Protein AF-A0A7K2NWS5-F1 (afdb_monomer)

pLDDT: mean 83.04, std 14.53, range [36.28, 96.31]

Radius of gyration: 13.67 Å; Cα contacts (8 Å, |Δi|>4): 55; chains: 1; bounding box: 31×26×35 Å

Foldseek 3Di:
DPDDPVNVVVVLVVVCVVPVPDPDDDDDPAVVSCQPPQKDFDDDPNDTDDMDHNVVVCVVCDPSVVSVVVNVVVDPDD

Nearest PDB structures (foldseek):
  7qks-assembly1_A  TM=9.383E-01  e=6.440E-06  Komagataella phaffii CBS 7435
  7qkr-assembly1_A  TM=9.249E-01  e=7.394E-06  Komagataella phaffii CBS 7435
  6ujn-assembly1_A  TM=9.186E-01  e=1.284E-05  Mus musculus
  8vsi-assembly1_A  TM=9.133E-01  e=2.177E-04  Escherichia coli
  6p7f-assembly1_A  TM=8.818E-01  e=3.075E-04  Homo sapiens

Mean predicted aligned error: 6.88 Å

Structure (mmCIF, N/CA/C/O backbone):
data_AF-A0A7K2NWS5-F1
#
_entry.id   AF-A0A7K2NWS5-F1
#
loop_
_atom_site.group_PDB
_atom_site.id
_atom_site.type_symbol
_atom_site.label_atom_id
_atom_site.label_alt_id
_atom_site.label_comp_id
_atom_site.label_asym_id
_atom_site.label_entity_id
_atom_site.label_seq_id
_atom_site.pdbx_PDB_ins_code
_atom_site.Cartn_x
_atom_site.Cartn_y
_atom_site.Cartn_z
_atom_site.occupancy
_atom_site.B_iso_or_equiv
_atom_site.auth_seq_id
_atom_site.auth_comp_id
_atom_site.auth_asym_id
_atom_site.auth_atom_id
_atom_site.pdbx_PDB_model_num
ATOM 1 N N . SER A 1 1 ? 18.661 9.844 6.555 1.00 47.59 1 SER A N 1
ATOM 2 C CA . SER A 1 1 ? 17.424 10.344 7.177 1.00 47.59 1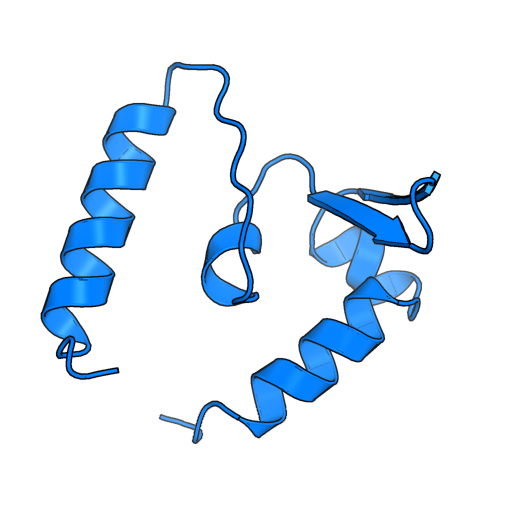 SER A CA 1
ATOM 3 C C . SER A 1 1 ? 17.651 10.465 8.668 1.00 47.59 1 SER A C 1
ATOM 5 O O . SER A 1 1 ? 17.893 9.454 9.302 1.00 47.59 1 SER A O 1
ATOM 7 N N . ALA A 1 2 ? 17.694 11.687 9.204 1.00 50.81 2 ALA A N 1
ATOM 8 C CA . ALA A 1 2 ? 17.956 11.963 10.623 1.00 50.81 2 ALA A CA 1
ATOM 9 C C . ALA A 1 2 ? 16.645 12.182 11.402 1.00 50.81 2 ALA A C 1
ATOM 11 O O . ALA A 1 2 ? 16.514 13.131 12.168 1.00 50.81 2 ALA A O 1
ATOM 12 N N . LEU A 1 3 ? 15.649 11.334 11.146 1.00 55.88 3 LEU A N 1
ATOM 13 C CA . LEU A 1 3 ? 14.449 11.238 11.965 1.00 55.88 3 LEU A CA 1
ATOM 14 C C . LEU A 1 3 ? 14.569 9.939 12.752 1.00 55.88 3 LEU A C 1
ATOM 16 O O . LEU A 1 3 ? 14.608 8.857 12.176 1.00 55.88 3 LEU A O 1
ATOM 20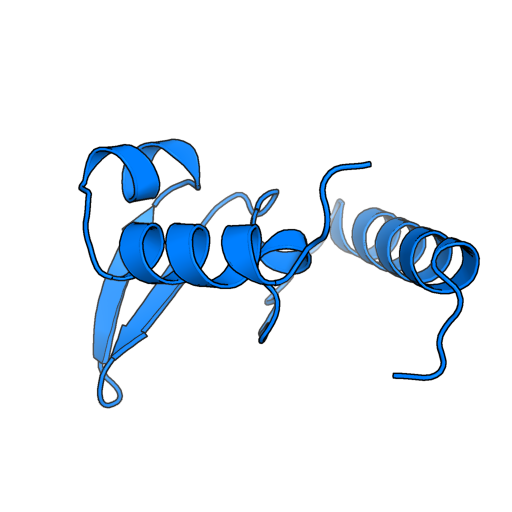 N N . ASP A 1 4 ? 14.712 10.084 14.065 1.00 74.44 4 ASP A N 1
ATOM 21 C CA . ASP A 1 4 ? 14.697 8.985 15.022 1.00 74.44 4 ASP A CA 1
ATOM 22 C C . ASP A 1 4 ? 13.409 8.157 14.843 1.00 74.44 4 ASP A C 1
ATOM 24 O O . ASP A 1 4 ? 12.336 8.722 14.607 1.00 74.44 4 ASP A O 1
ATOM 28 N N . THR A 1 5 ? 13.497 6.829 14.947 1.00 69.00 5 THR A N 1
ATOM 29 C CA . THR A 1 5 ? 12.388 5.877 14.738 1.00 69.00 5 THR A CA 1
ATOM 30 C C . THR A 1 5 ? 11.130 6.249 15.526 1.00 69.00 5 THR A C 1
ATOM 32 O O . THR A 1 5 ? 10.004 6.032 15.074 1.00 69.00 5 THR A O 1
ATOM 35 N N . ARG A 1 6 ? 11.304 6.856 16.706 1.00 73.19 6 ARG A N 1
ATOM 36 C CA . ARG A 1 6 ? 10.195 7.329 17.537 1.00 73.19 6 ARG A CA 1
ATOM 37 C C . ARG A 1 6 ? 9.425 8.476 16.885 1.00 73.19 6 ARG A C 1
ATOM 39 O O . ARG A 1 6 ? 8.200 8.531 16.986 1.00 73.19 6 ARG A O 1
ATOM 46 N N . THR A 1 7 ? 10.134 9.382 16.223 1.00 79.00 7 THR A N 1
ATOM 47 C CA . THR A 1 7 ? 9.532 10.523 15.535 1.00 79.00 7 THR A CA 1
ATOM 48 C C . THR A 1 7 ? 8.812 10.069 14.267 1.00 79.00 7 THR A C 1
ATOM 50 O O . THR A 1 7 ? 7.719 10.559 14.000 1.00 79.00 7 THR A O 1
ATOM 53 N N . GLU A 1 8 ? 9.344 9.085 13.531 1.00 75.56 8 GLU A N 1
ATOM 54 C CA . GLU A 1 8 ? 8.639 8.497 12.378 1.00 75.56 8 GLU A CA 1
ATOM 55 C C . GLU A 1 8 ? 7.320 7.831 12.787 1.00 75.56 8 GLU A C 1
ATOM 57 O O . GLU A 1 8 ? 6.291 8.079 12.161 1.00 75.56 8 GLU A O 1
ATOM 62 N N . ALA A 1 9 ? 7.319 7.053 13.874 1.00 78.62 9 ALA A N 1
ATOM 63 C CA . ALA A 1 9 ? 6.101 6.424 14.381 1.00 78.62 9 ALA A CA 1
ATOM 64 C C . ALA A 1 9 ? 5.043 7.458 14.811 1.00 78.62 9 ALA A C 1
ATOM 66 O O . ALA A 1 9 ? 3.857 7.285 14.534 1.00 78.62 9 ALA A O 1
ATOM 67 N N . ALA A 1 10 ? 5.465 8.553 15.452 1.00 83.62 10 ALA A N 1
ATOM 68 C CA . ALA A 1 10 ? 4.561 9.633 15.847 1.00 83.62 10 ALA A CA 1
ATOM 69 C C . ALA A 1 10 ? 3.953 10.356 14.633 1.00 83.62 10 ALA A C 1
ATOM 71 O O . ALA A 1 10 ? 2.759 10.656 14.626 1.00 83.62 10 ALA A O 1
ATOM 72 N N . VAL A 1 11 ? 4.759 10.608 13.596 1.00 83.12 11 VAL A N 1
ATOM 73 C CA . VAL A 1 11 ? 4.286 11.204 12.339 1.00 83.12 11 VAL A CA 1
ATOM 74 C C . VAL A 1 11 ? 3.296 10.274 11.641 1.00 83.12 11 VAL A C 1
ATOM 76 O O . VAL A 1 11 ? 2.239 10.738 11.219 1.00 83.12 11 VAL A O 1
ATOM 79 N N . GLN A 1 12 ? 3.591 8.973 11.572 1.00 78.38 12 GLN A N 1
ATOM 80 C CA . GLN A 1 12 ? 2.688 7.999 10.961 1.00 78.38 12 GLN A CA 1
ATOM 81 C C . GLN A 1 12 ? 1.344 7.947 11.698 1.00 78.38 12 GLN A C 1
ATOM 83 O O . GLN A 1 12 ? 0.305 8.115 11.071 1.00 78.38 12 GLN A O 1
ATOM 88 N N . GLY A 1 13 ? 1.355 7.863 13.033 1.00 83.81 13 GLY A N 1
ATOM 89 C CA . GLY A 1 13 ? 0.118 7.857 13.819 1.00 83.81 13 GLY A CA 1
ATOM 90 C C . GLY A 1 13 ? -0.727 9.126 13.644 1.00 83.81 13 GLY A C 1
ATOM 91 O O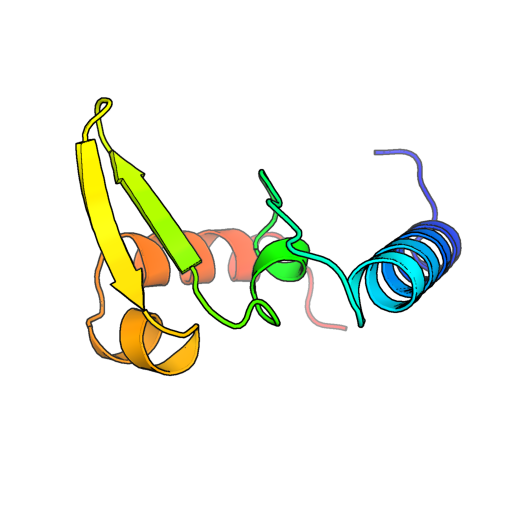 . GLY A 1 13 ? -1.956 9.059 13.632 1.00 83.81 13 GLY A O 1
ATOM 92 N N . ALA A 1 14 ? -0.092 10.288 13.456 1.00 85.56 14 ALA A N 1
ATOM 93 C CA . ALA A 1 14 ? -0.807 11.523 13.139 1.00 85.56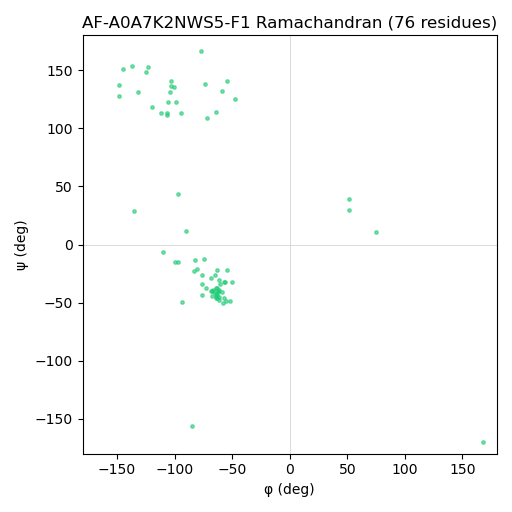 14 ALA A CA 1
ATOM 94 C C . ALA A 1 14 ? -1.452 11.479 11.740 1.00 85.56 14 ALA A C 1
ATOM 96 O O . ALA A 1 14 ? -2.588 11.927 11.576 1.00 85.56 14 ALA A O 1
ATOM 97 N N . ILE A 1 15 ? -0.758 10.923 10.741 1.00 83.31 15 ILE A N 1
ATOM 98 C CA . ILE A 1 15 ? -1.286 10.740 9.379 1.00 83.31 15 ILE A CA 1
ATOM 99 C C . ILE A 1 15 ? -2.471 9.767 9.381 1.00 83.31 15 ILE A C 1
ATOM 101 O O . ILE A 1 15 ? -3.490 10.047 8.743 1.00 83.31 15 ILE A O 1
ATOM 105 N N . ASP A 1 16 ? -2.374 8.672 10.132 1.00 83.44 16 ASP A N 1
ATOM 106 C CA . ASP A 1 16 ? -3.429 7.662 10.231 1.00 83.44 16 ASP A CA 1
ATOM 107 C C . ASP A 1 16 ? -4.697 8.266 10.858 1.00 83.44 16 ASP A C 1
ATOM 109 O O . ASP A 1 16 ? -5.796 8.145 10.311 1.00 83.44 16 ASP A O 1
ATOM 113 N N . ALA A 1 17 ? -4.541 9.024 11.951 1.00 86.88 17 ALA A N 1
ATOM 114 C CA . ALA A 1 17 ? -5.649 9.714 12.610 1.00 86.88 17 ALA A CA 1
ATOM 115 C C . ALA A 1 17 ? -6.337 10.743 11.694 1.00 86.88 17 ALA A C 1
ATOM 117 O O . ALA A 1 17 ? -7.565 10.856 11.693 1.00 86.88 17 ALA A O 1
ATOM 118 N N . LEU A 1 18 ? -5.565 11.481 10.889 1.00 86.12 18 LEU A N 1
ATOM 119 C CA . LEU A 1 18 ? -6.107 12.433 9.914 1.00 86.12 18 LEU A CA 1
ATOM 120 C C . LEU A 1 18 ? -6.842 11.740 8.755 1.00 86.12 18 LEU A C 1
ATOM 122 O O . LEU A 1 18 ? -7.779 12.319 8.196 1.00 86.12 18 LEU A O 1
ATOM 126 N N . SER A 1 19 ? -6.438 10.517 8.409 1.00 86.75 19 SER A N 1
ATOM 127 C CA . SER A 1 19 ? -6.959 9.758 7.266 1.00 86.75 19 SER A CA 1
ATOM 128 C C . SER A 1 19 ? -8.254 9.002 7.562 1.00 86.75 19 SER A C 1
ATOM 130 O O . SER A 1 19 ? -9.027 8.755 6.643 1.00 86.75 19 SER A O 1
ATOM 132 N N . ALA A 1 20 ? -8.545 8.698 8.830 1.00 84.00 20 ALA A N 1
ATOM 133 C CA . ALA A 1 20 ? -9.628 7.798 9.244 1.00 84.00 20 ALA A CA 1
ATOM 134 C C . ALA A 1 20 ? -11.043 8.124 8.710 1.00 84.00 20 ALA A C 1
ATOM 136 O O . ALA A 1 20 ? -11.897 7.247 8.685 1.00 84.00 20 ALA A O 1
ATOM 137 N N . ASN A 1 21 ? -11.322 9.365 8.298 1.00 88.00 21 ASN A N 1
ATOM 138 C CA . ASN A 1 21 ? -12.628 9.766 7.749 1.00 88.00 21 ASN A CA 1
ATOM 139 C C . ASN A 1 21 ? -12.498 10.631 6.488 1.00 88.00 21 ASN A C 1
ATOM 141 O O . ASN A 1 21 ? -13.323 11.512 6.231 1.00 88.00 21 ASN A O 1
ATOM 145 N N . ARG A 1 22 ? -11.419 10.448 5.725 1.00 90.88 22 ARG A N 1
ATOM 146 C CA . ARG A 1 22 ? -11.135 11.238 4.526 1.00 90.88 22 ARG A CA 1
ATOM 147 C C . ARG A 1 22 ? -10.640 10.336 3.411 1.00 90.88 22 ARG A C 1
ATOM 149 O O . ARG A 1 22 ? -10.032 9.301 3.647 1.00 90.88 22 ARG A O 1
ATOM 156 N N . THR A 1 23 ? -10.859 10.763 2.173 1.00 91.94 23 THR A N 1
ATOM 157 C CA . THR A 1 23 ? -10.130 10.182 1.047 1.00 91.94 23 THR A CA 1
ATOM 158 C C . THR A 1 23 ? -8.684 10.660 1.120 1.00 91.94 23 THR A C 1
ATOM 160 O O . THR A 1 23 ? -8.406 11.833 0.868 1.00 91.94 23 THR A O 1
ATOM 163 N N . THR A 1 24 ? -7.777 9.752 1.468 1.00 90.81 24 THR A N 1
ATOM 164 C CA . THR A 1 24 ? -6.338 10.018 1.531 1.00 90.81 24 THR A CA 1
ATOM 165 C C . THR A 1 24 ? -5.646 9.402 0.321 1.00 90.81 24 THR A C 1
ATOM 167 O O . THR A 1 24 ? -5.849 8.233 0.002 1.00 90.81 24 THR A O 1
ATOM 170 N N . ILE A 1 25 ? -4.808 10.193 -0.352 1.00 91.75 25 ILE A N 1
ATOM 171 C CA . ILE A 1 25 ? -3.914 9.715 -1.408 1.00 91.75 25 ILE A CA 1
ATOM 172 C C . ILE A 1 25 ? -2.486 9.844 -0.887 1.00 91.75 25 ILE A C 1
ATOM 174 O O . ILE A 1 25 ? -1.991 10.954 -0.696 1.00 91.75 25 ILE A O 1
ATOM 178 N N . THR A 1 26 ? -1.827 8.706 -0.682 1.00 88.25 26 THR A N 1
ATOM 179 C CA . THR A 1 26 ? -0.446 8.646 -0.196 1.00 88.25 26 THR A CA 1
ATOM 180 C C . THR A 1 26 ? 0.492 8.262 -1.333 1.00 88.25 26 THR A C 1
ATOM 182 O O . THR A 1 26 ? 0.344 7.203 -1.940 1.00 88.25 26 THR A O 1
ATOM 185 N N . ILE A 1 27 ? 1.484 9.112 -1.607 1.00 89.62 27 ILE A N 1
ATOM 186 C CA . ILE A 1 27 ? 2.577 8.828 -2.545 1.00 89.62 27 ILE A CA 1
ATOM 187 C C . ILE A 1 27 ? 3.824 8.567 -1.706 1.00 89.62 27 ILE A C 1
ATOM 189 O O . ILE A 1 27 ? 4.327 9.479 -1.052 1.00 89.62 27 ILE A O 1
ATOM 193 N N . ALA A 1 28 ? 4.311 7.328 -1.700 1.00 82.44 28 ALA A N 1
ATOM 194 C CA . ALA A 1 28 ? 5.433 6.935 -0.857 1.00 82.44 28 ALA A CA 1
ATOM 195 C C . ALA A 1 28 ? 6.574 6.312 -1.659 1.00 82.44 28 ALA A C 1
ATOM 197 O O . ALA A 1 28 ? 6.367 5.613 -2.650 1.00 82.44 28 ALA A O 1
ATOM 198 N N . HIS A 1 29 ? 7.787 6.527 -1.154 1.00 79.88 29 HIS A N 1
ATOM 199 C CA . HIS A 1 29 ? 8.990 5.819 -1.589 1.00 79.88 29 HIS A CA 1
ATOM 200 C C . HIS A 1 29 ? 9.342 4.634 -0.678 1.00 79.88 29 HIS A C 1
ATOM 202 O O . HIS A 1 29 ? 10.150 3.799 -1.074 1.00 79.88 29 HIS A O 1
ATOM 208 N N . ARG A 1 30 ? 8.749 4.562 0.524 1.00 76.56 30 ARG A N 1
ATOM 209 C CA . ARG A 1 30 ? 8.897 3.450 1.474 1.00 76.56 30 ARG A CA 1
ATOM 210 C C . ARG A 1 30 ? 7.656 2.576 1.436 1.00 76.56 30 ARG A C 1
ATOM 212 O O . ARG A 1 30 ? 6.538 3.090 1.375 1.00 76.56 30 ARG A O 1
ATOM 219 N N . LEU A 1 31 ? 7.844 1.264 1.524 1.00 81.88 31 LEU A N 1
ATOM 220 C CA . LEU A 1 31 ? 6.718 0.333 1.526 1.00 81.88 31 LEU A CA 1
ATOM 221 C C . LEU A 1 31 ? 5.982 0.278 2.858 1.00 81.88 31 LEU A C 1
ATOM 223 O O . LEU A 1 31 ? 4.788 -0.010 2.869 1.00 81.88 31 LEU A O 1
ATOM 227 N N . SER A 1 32 ? 6.658 0.598 3.962 1.00 76.75 32 SER A N 1
ATOM 228 C CA . SER A 1 32 ? 6.035 0.701 5.285 1.00 76.75 32 SER A CA 1
ATOM 229 C C . SER A 1 32 ? 4.862 1.685 5.318 1.00 76.75 32 SER A C 1
ATOM 231 O O . SER A 1 32 ? 3.894 1.428 6.016 1.00 76.75 32 SER A O 1
ATOM 233 N N . THR A 1 33 ? 4.905 2.754 4.520 1.00 77.38 33 THR A N 1
ATOM 234 C CA . THR A 1 33 ? 3.868 3.800 4.482 1.00 77.38 33 THR A CA 1
ATOM 235 C C . THR A 1 33 ? 2.634 3.418 3.654 1.00 77.38 33 THR A C 1
ATOM 237 O O . THR A 1 33 ? 1.577 4.014 3.822 1.00 77.38 33 THR A O 1
ATOM 240 N N . VAL A 1 34 ? 2.750 2.454 2.732 1.00 85.00 34 VAL A N 1
ATOM 241 C CA . VAL A 1 34 ? 1.646 2.046 1.833 1.00 85.00 34 VAL A CA 1
ATOM 242 C C . VAL A 1 34 ? 1.088 0.663 2.149 1.00 85.00 34 VAL A C 1
ATOM 244 O O . VAL A 1 34 ? 0.109 0.260 1.531 1.00 85.00 34 VAL A O 1
ATOM 247 N N . ARG A 1 35 ? 1.706 -0.073 3.081 1.00 85.06 35 ARG A N 1
ATOM 248 C CA . ARG A 1 35 ? 1.290 -1.427 3.473 1.00 85.06 35 ARG A CA 1
ATOM 249 C C . ARG A 1 35 ? -0.161 -1.466 3.946 1.00 85.06 35 ARG A C 1
ATOM 251 O O . ARG A 1 35 ? -0.898 -2.338 3.508 1.00 85.06 35 ARG A O 1
ATOM 258 N N . ASP A 1 36 ? -0.545 -0.516 4.790 1.00 84.31 36 ASP A N 1
ATOM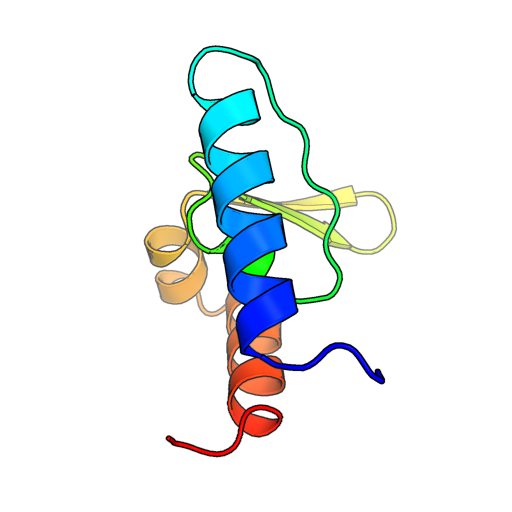 259 C CA . ASP A 1 36 ? -1.848 -0.510 5.464 1.00 84.31 36 ASP A CA 1
ATOM 260 C C . ASP A 1 36 ? -2.927 0.236 4.658 1.00 84.31 36 ASP A C 1
ATOM 262 O O . ASP A 1 36 ? -4.004 0.533 5.166 1.00 84.31 36 ASP A O 1
ATOM 266 N N . ALA A 1 37 ? -2.647 0.569 3.393 1.00 89.12 37 ALA A N 1
ATOM 267 C CA . ALA A 1 37 ? -3.607 1.240 2.529 1.00 89.12 37 ALA A CA 1
ATOM 268 C C . ALA A 1 37 ? -4.722 0.283 2.079 1.00 89.12 37 ALA A C 1
ATOM 270 O O . ALA A 1 37 ? -4.451 -0.830 1.622 1.00 89.12 37 ALA A O 1
ATOM 271 N N . ASP A 1 38 ? -5.965 0.774 2.069 1.00 90.75 38 ASP A N 1
ATOM 272 C CA . ASP A 1 38 ? -7.132 0.029 1.567 1.00 90.75 38 ASP A CA 1
ATOM 273 C C . ASP A 1 38 ? -6.954 -0.429 0.109 1.00 90.75 38 ASP A C 1
ATOM 275 O O . ASP A 1 38 ? -7.474 -1.460 -0.329 1.00 90.75 38 ASP A O 1
ATOM 279 N N . ARG A 1 39 ? -6.228 0.375 -0.678 1.00 93.75 39 ARG A N 1
ATOM 280 C CA . ARG A 1 39 ? -5.901 0.101 -2.074 1.00 93.75 39 ARG A CA 1
ATOM 281 C C . ARG A 1 39 ? -4.545 0.689 -2.431 1.00 93.75 39 ARG A C 1
ATOM 283 O O . ARG A 1 39 ? -4.315 1.887 -2.301 1.00 93.75 39 ARG A O 1
ATOM 290 N N . ILE A 1 40 ? -3.693 -0.157 -2.991 1.00 95.06 40 ILE A N 1
ATOM 291 C CA . ILE A 1 40 ? -2.380 0.200 -3.512 1.00 95.06 40 ILE A CA 1
ATOM 292 C C . ILE A 1 40 ? -2.456 0.258 -5.034 1.00 95.06 40 ILE A C 1
ATOM 294 O O . ILE A 1 40 ? -3.040 -0.620 -5.670 1.00 95.06 40 ILE A O 1
ATOM 298 N N . VAL A 1 41 ? -1.851 1.297 -5.607 1.00 95.44 41 VAL A N 1
ATOM 299 C CA . VAL A 1 41 ? -1.716 1.514 -7.048 1.00 95.44 41 VAL A CA 1
ATOM 300 C C . VAL A 1 41 ? -0.232 1.558 -7.390 1.00 95.44 41 VAL A C 1
ATOM 302 O O . VAL A 1 41 ? 0.494 2.428 -6.913 1.00 95.44 41 VAL A O 1
ATOM 305 N N . VAL A 1 42 ? 0.221 0.629 -8.229 1.00 93.81 42 VAL A N 1
ATOM 306 C CA . VAL A 1 42 ? 1.592 0.606 -8.741 1.00 93.81 42 VAL A CA 1
ATOM 307 C C . VAL A 1 42 ? 1.605 1.215 -10.128 1.00 93.81 42 VAL A C 1
ATOM 309 O O . VAL A 1 42 ? 0.919 0.742 -11.037 1.00 93.81 42 VAL A O 1
ATOM 312 N N . LEU A 1 43 ? 2.413 2.256 -10.293 1.00 93.75 43 LEU A N 1
ATOM 313 C CA . LEU A 1 43 ? 2.654 2.884 -11.582 1.00 93.75 43 LEU A CA 1
ATOM 314 C C . LEU A 1 43 ? 3.984 2.398 -12.160 1.00 93.75 43 LEU A C 1
ATOM 316 O O . LEU A 1 43 ? 4.994 2.365 -11.460 1.00 93.75 43 LEU A O 1
ATOM 320 N N . ASP A 1 44 ? 3.987 2.075 -13.449 1.00 91.50 44 ASP A N 1
ATOM 321 C CA . ASP A 1 44 ? 5.202 1.872 -14.234 1.00 91.50 44 ASP A CA 1
ATOM 322 C C . ASP A 1 44 ? 5.098 2.653 -15.542 1.00 91.50 44 ASP A C 1
ATOM 324 O O . ASP A 1 44 ? 4.090 2.580 -16.246 1.00 91.50 44 ASP A O 1
ATOM 328 N N . SER A 1 45 ? 6.142 3.420 -15.863 1.00 93.50 45 SER A N 1
ATOM 329 C CA . SER A 1 45 ? 6.247 4.162 -17.124 1.00 93.50 45 SER A CA 1
ATOM 330 C C . SER A 1 45 ? 5.011 5.029 -17.425 1.00 93.50 45 SER A C 1
ATOM 332 O O . SER A 1 45 ? 4.532 5.105 -18.556 1.00 93.50 45 SER A O 1
ATOM 334 N N . GLY A 1 46 ? 4.460 5.663 -16.382 1.00 94.12 46 GLY A N 1
ATOM 335 C CA . GLY A 1 46 ? 3.280 6.530 -16.472 1.00 94.12 46 GLY A CA 1
ATOM 336 C C . GLY A 1 46 ? 1.944 5.795 -16.637 1.00 94.12 46 GLY A C 1
ATOM 337 O O . GLY A 1 46 ? 0.936 6.435 -16.925 1.00 94.12 46 GLY A O 1
ATOM 338 N N . ARG A 1 47 ? 1.910 4.467 -16.476 1.00 95.88 47 ARG A N 1
ATOM 339 C CA . ARG A 1 47 ? 0.702 3.642 -16.613 1.00 95.88 47 ARG A CA 1
ATOM 340 C C . ARG A 1 47 ? 0.429 2.849 -15.342 1.00 95.88 47 ARG A C 1
ATOM 342 O O . ARG A 1 47 ? 1.349 2.509 -14.604 1.00 95.88 47 ARG A O 1
ATOM 349 N N . LEU A 1 48 ? -0.846 2.533 -15.114 1.00 95.12 48 LEU A N 1
ATOM 350 C CA . LEU A 1 48 ? -1.256 1.596 -14.073 1.00 95.12 48 LEU A CA 1
ATOM 351 C C . LEU A 1 48 ? -0.706 0.205 -14.408 1.00 95.12 48 LEU A C 1
ATOM 353 O O . LEU A 1 48 ? -1.102 -0.379 -15.415 1.00 95.12 48 LEU A O 1
ATOM 357 N N . ALA A 1 49 ? 0.207 -0.298 -13.580 1.00 95.56 49 ALA A N 1
ATOM 358 C CA . ALA A 1 49 ? 0.791 -1.625 -13.733 1.00 95.56 49 ALA A CA 1
ATOM 359 C C . ALA A 1 49 ? 0.021 -2.667 -12.916 1.00 95.56 49 ALA A C 1
ATOM 361 O O . ALA A 1 49 ? -0.360 -3.702 -13.453 1.00 95.56 49 ALA A O 1
ATOM 362 N N . GLU A 1 50 ? -0.225 -2.383 -11.635 1.00 96.25 50 GLU A N 1
ATOM 363 C CA . GLU A 1 50 ? -0.896 -3.288 -10.695 1.00 96.25 50 GLU A CA 1
ATOM 364 C C . GLU A 1 50 ? -1.774 -2.490 -9.720 1.00 96.25 50 GLU A C 1
ATOM 366 O O . GLU A 1 50 ? -1.475 -1.336 -9.397 1.00 96.25 50 GLU A O 1
ATOM 371 N N . GLN A 1 51 ? -2.856 -3.103 -9.235 1.00 96.31 51 GLN A N 1
ATOM 372 C CA . GLN A 1 51 ? -3.730 -2.521 -8.216 1.00 96.31 51 GLN A CA 1
ATOM 373 C C . GLN A 1 51 ? -4.333 -3.608 -7.323 1.00 96.31 51 GLN A C 1
ATOM 375 O O . GLN A 1 51 ? -4.802 -4.627 -7.825 1.00 96.31 51 GLN A O 1
ATOM 380 N N . GLY A 1 52 ? -4.384 -3.379 -6.012 1.00 95.56 52 GLY A N 1
ATOM 381 C CA . GLY A 1 52 ? -4.978 -4.327 -5.066 1.00 95.56 52 GLY A CA 1
ATOM 382 C C . GLY A 1 52 ? -4.671 -3.991 -3.613 1.00 95.56 52 GLY A C 1
ATOM 383 O O . GLY A 1 52 ? -4.158 -2.912 -3.325 1.00 95.56 52 GLY A O 1
ATOM 384 N N . THR A 1 53 ? -4.989 -4.911 -2.703 1.00 95.19 53 THR A N 1
ATOM 385 C CA . THR A 1 53 ? -4.479 -4.858 -1.325 1.00 95.19 53 THR A CA 1
ATOM 386 C C . THR A 1 53 ? -3.026 -5.327 -1.288 1.00 95.19 53 THR A C 1
ATOM 388 O O . THR A 1 53 ? -2.535 -5.938 -2.245 1.00 95.19 53 THR A O 1
ATOM 391 N N . HIS A 1 54 ? -2.341 -5.074 -0.175 1.00 92.56 54 HIS A N 1
ATOM 392 C CA . HIS A 1 54 ? -0.978 -5.547 0.053 1.00 92.56 54 HIS A CA 1
ATOM 393 C C . HIS A 1 54 ? -0.833 -7.058 -0.192 1.00 92.56 54 HIS A C 1
ATOM 395 O O . HIS A 1 54 ? 0.046 -7.493 -0.937 1.00 92.56 54 HIS A O 1
ATOM 401 N N . GLU A 1 55 ? -1.731 -7.856 0.379 1.00 93.38 55 GLU A N 1
ATOM 402 C CA . GLU A 1 55 ? -1.714 -9.318 0.309 1.00 93.38 55 GLU A CA 1
ATOM 403 C C . GLU A 1 55 ? -1.988 -9.806 -1.113 1.00 93.38 55 GLU A C 1
ATOM 405 O O . GLU A 1 55 ? -1.287 -10.683 -1.617 1.00 93.38 55 GLU A O 1
ATOM 410 N N . ALA A 1 56 ? -2.977 -9.208 -1.786 1.00 95.62 56 ALA A N 1
ATOM 411 C CA . ALA A 1 56 ? -3.341 -9.578 -3.150 1.00 95.62 56 ALA A CA 1
ATOM 412 C C . ALA A 1 56 ? -2.209 -9.287 -4.144 1.00 95.62 56 ALA A C 1
ATOM 414 O O . ALA A 1 56 ? -1.988 -10.061 -5.075 1.00 95.62 56 ALA A O 1
ATOM 415 N N . LEU A 1 57 ? -1.488 -8.180 -3.955 1.00 94.62 57 LEU A N 1
ATOM 416 C CA . LEU A 1 57 ? -0.350 -7.807 -4.793 1.00 94.62 57 LEU A CA 1
ATOM 417 C C . LEU A 1 57 ? 0.905 -8.630 -4.480 1.00 94.62 57 LEU A C 1
ATOM 419 O O . LEU A 1 57 ? 1.667 -8.958 -5.388 1.00 94.62 57 LEU A O 1
ATOM 423 N N . LEU A 1 58 ? 1.115 -9.006 -3.216 1.00 93.44 58 LEU A N 1
ATOM 424 C CA . LEU A 1 58 ? 2.174 -9.944 -2.843 1.00 93.44 58 LEU A CA 1
ATOM 425 C C . LEU A 1 58 ? 1.963 -11.325 -3.465 1.00 93.44 58 LEU A C 1
ATOM 427 O O . LEU A 1 58 ? 2.914 -11.906 -3.984 1.00 93.44 58 LEU A O 1
ATOM 431 N N . ALA A 1 59 ? 0.728 -11.828 -3.447 1.00 94.56 59 ALA A N 1
ATOM 432 C CA . ALA A 1 59 ? 0.383 -13.131 -4.010 1.00 94.56 59 ALA A CA 1
ATOM 433 C C . ALA A 1 59 ? 0.562 -13.201 -5.538 1.00 94.56 59 ALA A C 1
ATOM 435 O O . ALA A 1 59 ? 0.794 -14.280 -6.075 1.00 94.56 59 ALA A O 1
ATOM 436 N N . GLN A 1 60 ? 0.476 -12.064 -6.235 1.00 94.25 60 GLN A N 1
ATOM 437 C CA . GLN A 1 60 ? 0.692 -11.978 -7.686 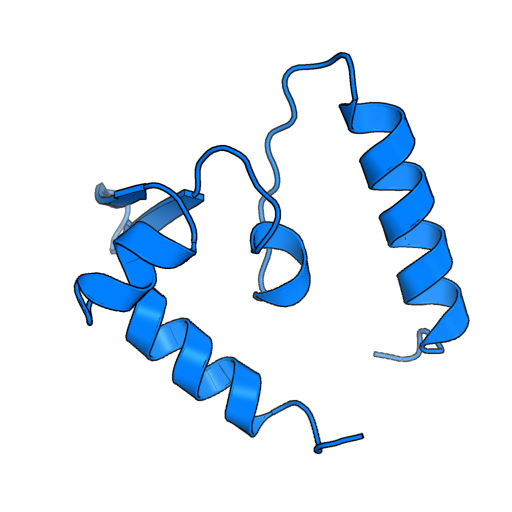1.00 94.25 60 GLN A CA 1
ATOM 438 C C . GLN A 1 60 ? 2.167 -12.073 -8.095 1.00 94.25 60 GLN A C 1
ATOM 440 O O . GLN A 1 60 ? 2.453 -12.217 -9.280 1.00 94.25 60 GLN A O 1
ATOM 445 N N . ASP A 1 61 ? 3.096 -11.964 -7.141 1.00 92.44 61 ASP A N 1
ATOM 446 C CA . ASP A 1 61 ? 4.544 -11.979 -7.374 1.00 92.44 61 ASP A CA 1
ATOM 447 C C . ASP A 1 61 ? 5.035 -10.980 -8.453 1.00 92.44 61 ASP A C 1
ATOM 449 O O . ASP A 1 61 ? 6.037 -11.192 -9.137 1.00 92.44 61 ASP A O 1
ATOM 453 N N . GLY A 1 62 ? 4.312 -9.865 -8.606 1.00 93.88 62 GLY A N 1
ATOM 454 C CA . GLY A 1 62 ? 4.569 -8.825 -9.603 1.00 93.88 62 GLY A CA 1
ATOM 455 C C . GLY A 1 62 ? 5.604 -7.773 -9.181 1.00 93.88 62 GLY A C 1
ATOM 456 O O . GLY A 1 62 ? 6.454 -7.983 -8.306 1.00 93.88 62 GLY A O 1
ATOM 457 N N . ARG A 1 63 ? 5.521 -6.582 -9.787 1.00 93.06 63 ARG A N 1
ATOM 458 C CA . ARG A 1 63 ? 6.369 -5.419 -9.468 1.00 93.06 63 ARG A CA 1
ATOM 459 C C . ARG A 1 63 ? 6.227 -5.016 -8.012 1.00 93.06 63 ARG A C 1
ATOM 461 O O . ARG A 1 63 ? 7.237 -4.702 -7.384 1.00 93.06 63 ARG A O 1
ATOM 468 N N . TYR A 1 64 ? 5.010 -5.046 -7.467 1.00 93.19 64 TYR A N 1
ATOM 469 C CA . TYR A 1 64 ? 4.806 -4.732 -6.057 1.00 93.19 64 TYR A CA 1
ATOM 470 C C . TYR A 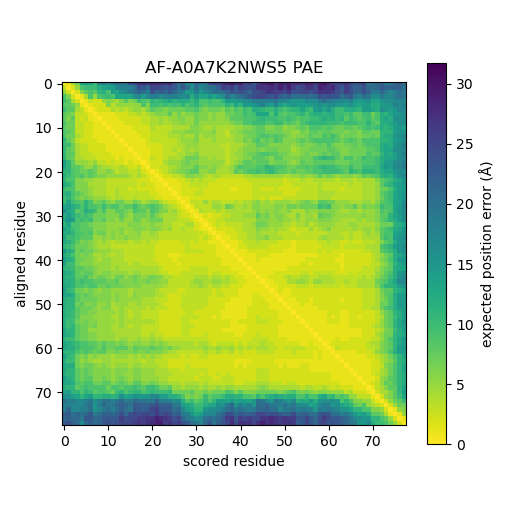1 64 ? 5.621 -5.666 -5.153 1.00 93.19 64 TYR A C 1
ATOM 472 O O . TYR A 1 64 ? 6.392 -5.207 -4.310 1.00 93.19 64 TYR A O 1
ATOM 480 N N . ALA A 1 65 ? 5.522 -6.979 -5.375 1.00 92.88 65 ALA A N 1
ATOM 481 C CA . ALA A 1 65 ? 6.248 -7.978 -4.598 1.00 92.88 65 ALA A CA 1
ATOM 482 C C . ALA A 1 65 ? 7.773 -7.838 -4.749 1.00 92.88 65 ALA A C 1
ATOM 484 O O . ALA A 1 65 ? 8.515 -7.960 -3.770 1.00 92.88 65 ALA A O 1
ATOM 485 N N . ALA A 1 66 ? 8.256 -7.506 -5.951 1.00 91.31 66 ALA A N 1
ATOM 486 C CA . ALA A 1 66 ? 9.667 -7.216 -6.189 1.00 91.31 66 ALA A CA 1
ATOM 487 C C . ALA A 1 66 ? 10.162 -5.989 -5.399 1.00 91.31 66 ALA A C 1
ATOM 489 O O . ALA A 1 66 ? 11.261 -6.031 -4.835 1.00 91.31 66 ALA A O 1
ATOM 490 N N . LEU A 1 67 ? 9.352 -4.926 -5.313 1.00 88.31 67 LEU A N 1
ATOM 491 C CA . LEU A 1 67 ? 9.642 -3.758 -4.479 1.00 88.31 67 LEU A CA 1
ATOM 492 C C . LEU A 1 67 ? 9.668 -4.141 -2.993 1.00 88.31 67 LEU A C 1
ATOM 494 O O . LEU A 1 67 ? 10.638 -3.806 -2.314 1.00 88.31 67 LEU A O 1
ATOM 498 N N . VAL A 1 68 ? 8.679 -4.907 -2.509 1.00 88.56 68 VAL A N 1
ATOM 499 C CA . VAL A 1 68 ? 8.612 -5.382 -1.109 1.00 88.56 68 VAL A CA 1
ATOM 500 C C . VAL A 1 68 ? 9.876 -6.142 -0.732 1.00 88.56 68 VAL A C 1
ATOM 502 O O . VAL A 1 68 ? 10.506 -5.843 0.279 1.00 88.56 68 VAL A O 1
ATOM 505 N N . ARG A 1 69 ? 10.298 -7.091 -1.574 1.00 87.88 69 ARG A N 1
ATOM 506 C CA . ARG A 1 69 ? 11.527 -7.865 -1.354 1.00 87.88 69 ARG A CA 1
ATOM 507 C C . ARG A 1 69 ? 12.778 -6.996 -1.316 1.00 87.88 69 ARG A C 1
ATOM 509 O O . ARG A 1 69 ? 13.750 -7.366 -0.664 1.00 87.88 69 ARG A O 1
ATOM 516 N N . ARG A 1 70 ? 12.800 -5.882 -2.049 1.00 83.94 70 ARG A N 1
ATOM 517 C CA . ARG A 1 70 ? 13.933 -4.952 -2.049 1.00 83.94 70 ARG A CA 1
ATOM 518 C C . ARG A 1 70 ? 13.952 -4.099 -0.784 1.00 83.94 70 ARG A C 1
ATOM 520 O O . ARG A 1 70 ? 15.024 -3.960 -0.210 1.00 83.94 70 ARG A O 1
ATOM 527 N N . ASP A 1 71 ? 12.803 -3.592 -0.351 1.00 76.94 71 ASP A N 1
ATOM 528 C CA . ASP A 1 71 ? 12.671 -2.761 0.854 1.00 76.94 71 ASP A CA 1
ATOM 529 C C . ASP A 1 71 ? 12.936 -3.577 2.129 1.00 76.94 71 ASP A C 1
ATOM 531 O O . ASP A 1 71 ? 13.685 -3.151 3.000 1.00 76.94 71 ASP A O 1
ATOM 535 N N . ALA A 1 72 ? 12.460 -4.827 2.184 1.00 68.44 72 ALA A N 1
ATOM 536 C CA . ALA A 1 72 ? 12.727 -5.751 3.291 1.00 68.44 72 ALA A CA 1
ATOM 537 C C . ALA A 1 72 ? 14.215 -6.116 3.455 1.00 68.44 72 ALA A C 1
ATOM 539 O O . ALA A 1 72 ? 14.627 -6.533 4.530 1.00 68.44 72 ALA A O 1
ATOM 540 N N . ARG A 1 73 ? 15.031 -5.969 2.402 1.00 58.66 73 ARG A N 1
ATOM 541 C CA . ARG A 1 73 ? 16.494 -6.131 2.488 1.00 58.66 73 ARG A CA 1
ATOM 542 C C . ARG A 1 73 ? 17.209 -4.881 3.007 1.00 58.66 73 ARG A C 1
ATOM 544 O O . ARG A 1 73 ? 18.398 -4.962 3.298 1.00 58.66 73 ARG A O 1
ATOM 551 N N . LEU A 1 74 ? 16.524 -3.739 3.063 1.00 52.88 74 LEU A N 1
ATOM 552 C CA . LEU A 1 74 ? 17.077 -2.450 3.488 1.00 52.88 74 LEU A CA 1
ATOM 553 C C . LEU A 1 74 ? 16.722 -2.101 4.942 1.00 52.88 74 LEU A C 1
ATOM 555 O O . LEU A 1 74 ? 17.376 -1.244 5.526 1.00 52.88 74 LEU A O 1
ATOM 559 N N . GLU A 1 75 ? 15.750 -2.790 5.539 1.00 46.16 75 GLU A N 1
ATOM 560 C CA . GLU A 1 75 ? 15.437 -2.712 6.967 1.00 46.16 75 GLU A CA 1
ATOM 561 C C . GLU A 1 75 ? 16.183 -3.848 7.698 1.00 46.16 75 GLU A C 1
ATOM 563 O O . GLU A 1 75 ? 15.878 -5.021 7.456 1.00 46.16 75 GLU A O 1
ATOM 568 N N . PRO A 1 76 ? 17.170 -3.567 8.574 1.00 36.28 76 PRO A N 1
ATOM 569 C CA . PRO A 1 76 ? 17.737 -4.600 9.428 1.00 36.28 76 PRO A CA 1
ATOM 570 C C . PRO A 1 76 ? 16.609 -5.186 10.277 1.00 36.28 76 PRO A C 1
ATOM 572 O O . PRO A 1 76 ? 15.807 -4.450 10.855 1.00 36.28 76 PRO A O 1
ATOM 575 N N . THR A 1 77 ? 16.537 -6.515 10.328 1.00 43.25 77 THR A 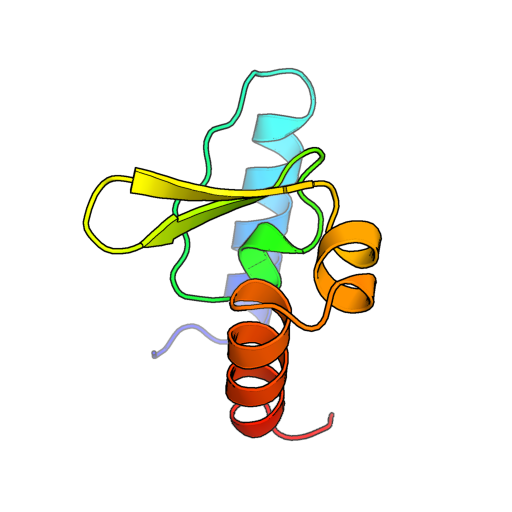N 1
ATOM 576 C CA . THR A 1 77 ? 15.679 -7.244 11.261 1.00 43.25 77 THR A CA 1
ATOM 577 C C . THR A 1 77 ? 15.856 -6.658 12.662 1.00 43.25 77 THR A C 1
ATOM 579 O O . THR A 1 77 ? 16.989 -6.516 13.122 1.00 43.25 77 THR A O 1
ATOM 582 N N . ARG A 1 78 ? 14.733 -6.264 13.274 1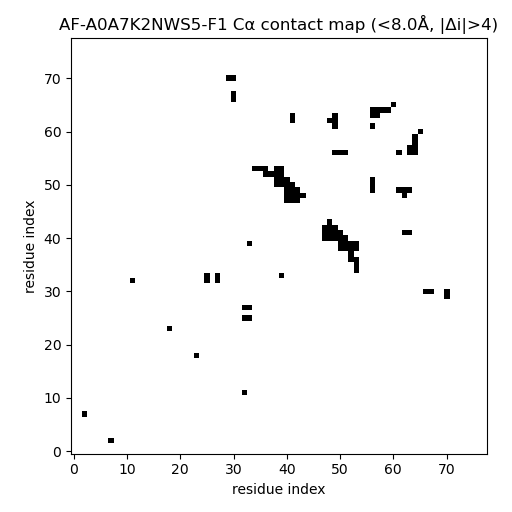.00 40.12 78 ARG A N 1
ATOM 583 C CA . ARG A 1 78 ? 14.656 -5.854 14.681 1.00 40.12 78 ARG A CA 1
ATOM 584 C C . ARG A 1 78 ? 15.360 -6.845 15.597 1.00 40.12 78 ARG A C 1
ATOM 586 O O . ARG A 1 78 ? 15.201 -8.062 15.352 1.00 40.12 78 ARG A O 1
#

Sequence (78 aa):
SALDTRTEAAVQGAIDALSANRTTITIAHRLSTVRDADRIVVLDSGRLAEQGTHEALLAQDGRYAALVRRDARLEPTR

Secondary structure (DSSP, 8-state):
----HHHHHHHHHHHHHHHTTS------SSGGGTTT-SSEEEEETTEEEEEE-HHHHHHTTSHHHHHHHHHTTTS---

Solvent-accessible surface area (backbone atoms only — not comparable to full-atom values): 5027 Å² total; per-residue (Å²): 131,96,66,56,72,68,56,52,52,53,51,48,54,51,52,51,65,66,35,76,88,48,95,73,88,85,87,72,95,52,66,83,80,49,50,84,38,89,64,42,78,41,72,49,98,93,36,86,69,48,75,36,37,55,66,61,35,46,74,64,65,40,70,63,28,54,49,50,61,53,51,60,72,72,50,78,82,128